Protein AF-A0A356X795-F1 (afdb_monomer_lite)

Radius of gyration: 22.04 Å; chains: 1; bounding box: 53×31×52 Å

Foldseek 3Di:
DCPQQADPVQRAGDPVVLVVVLVVVLVVQLVPLVVPPDVVSSVVSNVVSNVVSLVCSCVPHVVDDVVPSLPDDDPVNVVVVVVVVVVVVVVVVVVVVVCVVVVVDDPDDDPVPDPPPDPDD

Secondary structure (DSSP, 8-state):
---TT-BTTTTB--HHHHHHHHHHHHHHHHTSGGG-S-HHHHHHHHHHHHHHHHHHIIIIII---GGGSS----HHHHHHHHHHHHHHHHHHHHHHHHHHHTTSS---S-TTTS-------

Sequence (121 aa):
MKNSFYNPGENRIPALFRIIGFVFLFLFFTGIPTLIPFPLAEYITQSLLALILFYGFFRYVDKRHWQYSGLIINKTWLKECAVGIMIAAATMGLIFLTQWQTGTLEITGYGWERSFEQGWL

Structure (mmCIF, N/CA/C/O backbone):
data_AF-A0A356X795-F1
#
_entry.id   AF-A0A356X795-F1
#
loop_
_atom_site.group_PDB
_atom_site.id
_atom_site.type_symbol
_atom_site.label_atom_id
_atom_site.label_alt_id
_atom_site.label_comp_id
_atom_site.label_asym_id
_atom_site.label_entity_id
_atom_site.label_seq_id
_atom_site.pdbx_PDB_ins_code
_atom_site.Cartn_x
_atom_site.Cartn_y
_atom_site.Cartn_z
_atom_site.occupancy
_atom_site.B_iso_or_equiv
_atom_site.auth_seq_id
_atom_site.auth_comp_id
_atom_site.auth_asym_id
_atom_site.auth_atom_id
_atom_site.pdbx_PDB_model_num
ATOM 1 N N . MET A 1 1 ? -24.036 -16.318 24.410 1.00 48.38 1 MET A N 1
ATOM 2 C CA . MET A 1 1 ? -23.236 -17.122 23.458 1.00 48.38 1 MET A CA 1
ATOM 3 C C . MET A 1 1 ? -22.203 -16.206 22.820 1.00 48.38 1 MET A C 1
ATOM 5 O O . MET A 1 1 ? -22.578 -15.139 22.350 1.00 48.38 1 MET A O 1
ATOM 9 N N . LYS A 1 2 ? -20.912 -16.554 22.876 1.00 55.47 2 LYS A N 1
ATOM 10 C CA . LYS A 1 2 ? -19.829 -15.746 22.293 1.00 55.47 2 LYS A CA 1
ATOM 11 C C . LYS A 1 2 ? -19.886 -15.933 20.772 1.00 55.47 2 LYS A C 1
ATOM 13 O O . LYS A 1 2 ? -19.436 -16.953 20.265 1.00 55.47 2 LYS A O 1
ATOM 18 N N . ASN A 1 3 ? -20.553 -15.021 20.066 1.00 61.56 3 ASN A N 1
ATOM 19 C CA . ASN A 1 3 ? -20.729 -15.132 18.622 1.00 61.56 3 ASN A CA 1
ATOM 20 C C . ASN A 1 3 ? -19.375 -14.892 17.936 1.00 61.56 3 ASN A C 1
ATOM 22 O O . ASN A 1 3 ? -18.825 -13.797 18.015 1.00 61.56 3 ASN A O 1
ATOM 26 N N . SER A 1 4 ? -18.816 -15.915 17.289 1.00 66.56 4 SER A N 1
ATOM 27 C CA . SER A 1 4 ? -17.476 -15.828 16.688 1.00 66.56 4 SER A CA 1
ATOM 28 C C . SER A 1 4 ? -17.425 -14.918 15.453 1.00 66.56 4 SER A C 1
ATOM 30 O O . SER A 1 4 ? -16.339 -14.591 14.983 1.00 66.56 4 SER A O 1
ATOM 32 N N . PHE A 1 5 ? -18.589 -14.500 14.943 1.00 63.62 5 PHE A N 1
ATOM 33 C CA . PHE A 1 5 ? -18.751 -13.678 13.739 1.00 63.62 5 PHE A CA 1
ATOM 34 C C . PHE A 1 5 ? -19.142 -12.225 14.028 1.00 63.62 5 PHE A C 1
ATOM 36 O O . PHE A 1 5 ? -19.134 -11.392 13.124 1.00 63.62 5 PHE A O 1
ATOM 43 N N . TYR A 1 6 ? -19.471 -11.895 15.277 1.00 67.12 6 TYR A N 1
ATOM 44 C CA . TYR A 1 6 ? -19.913 -10.558 15.648 1.00 67.12 6 TYR A CA 1
ATOM 45 C C . TYR A 1 6 ? -19.461 -10.234 17.059 1.00 67.12 6 TYR A C 1
ATOM 47 O O . TYR A 1 6 ? -19.851 -10.933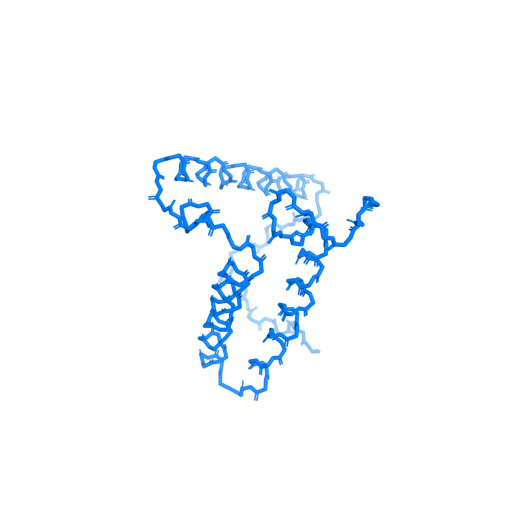 17.991 1.00 67.12 6 TYR A O 1
ATOM 55 N N . ASN A 1 7 ? -18.661 -9.179 17.222 1.00 69.12 7 ASN A N 1
ATOM 56 C CA . ASN A 1 7 ? -18.258 -8.719 18.542 1.00 69.12 7 ASN A CA 1
ATOM 57 C C . ASN A 1 7 ? -19.318 -7.738 19.078 1.00 69.12 7 ASN A C 1
ATOM 59 O O . ASN A 1 7 ? -19.354 -6.591 18.618 1.00 69.12 7 ASN A O 1
ATOM 63 N N . PRO A 1 8 ? -20.176 -8.138 20.040 1.00 65.38 8 PRO A N 1
ATOM 64 C CA . PRO A 1 8 ? -21.265 -7.285 20.514 1.00 65.38 8 PRO A CA 1
ATOM 65 C C . PRO A 1 8 ? -20.746 -6.058 21.271 1.00 65.38 8 PRO A C 1
ATOM 67 O O . PRO A 1 8 ? -21.404 -5.025 21.265 1.00 65.38 8 PRO A O 1
ATOM 70 N N . GLY A 1 9 ? -19.556 -6.153 21.881 1.00 70.50 9 GLY A N 1
ATOM 71 C CA . GLY A 1 9 ? -18.944 -5.050 22.627 1.00 70.50 9 GLY A CA 1
ATOM 72 C C . GLY A 1 9 ? -18.410 -3.923 21.739 1.00 70.50 9 GLY A C 1
ATOM 73 O O . GLY A 1 9 ? -18.359 -2.779 22.172 1.00 70.50 9 GLY A O 1
ATOM 74 N N . GLU A 1 10 ? -18.052 -4.223 20.487 1.00 68.62 10 GLU A N 1
ATOM 75 C CA . GLU A 1 10 ? -17.521 -3.234 19.536 1.00 68.62 10 GLU A CA 1
ATOM 76 C C . GLU A 1 10 ? -18.481 -2.926 18.378 1.00 68.62 10 GLU A C 1
ATOM 78 O O . GLU A 1 10 ? -18.189 -2.059 17.557 1.00 68.62 10 GLU A O 1
ATOM 83 N N . ASN A 1 11 ? -19.623 -3.622 18.299 1.00 76.81 11 ASN A N 1
ATOM 84 C CA . ASN A 1 11 ? -20.629 -3.487 17.239 1.00 76.81 11 ASN A CA 1
ATOM 85 C C . ASN A 1 11 ? -20.045 -3.662 15.814 1.00 76.81 11 ASN A C 1
ATOM 87 O O . ASN A 1 11 ? -20.446 -2.983 14.854 1.00 76.81 11 ASN A O 1
ATOM 91 N N . ARG A 1 12 ? -19.042 -4.547 15.700 1.00 76.88 12 ARG A N 1
ATOM 92 C CA . ARG A 1 12 ? -18.170 -4.734 14.528 1.00 76.88 12 ARG A CA 1
ATOM 93 C C . ARG A 1 12 ? -17.889 -6.212 14.261 1.00 76.88 12 ARG A C 1
ATOM 95 O O . ARG A 1 12 ? -17.876 -7.048 15.167 1.00 76.88 12 ARG A O 1
ATOM 102 N N . ILE A 1 13 ? -17.617 -6.506 12.992 1.00 82.38 13 ILE A N 1
ATOM 103 C CA . ILE A 1 13 ? -17.155 -7.820 12.538 1.00 82.38 13 ILE A CA 1
ATOM 104 C C . ILE A 1 13 ? -15.706 -8.032 13.028 1.00 82.38 13 ILE A C 1
ATOM 106 O O . ILE A 1 13 ? -14.921 -7.079 13.010 1.00 82.38 13 ILE A O 1
ATOM 110 N N . PRO A 1 14 ? -15.313 -9.246 13.456 1.00 83.75 14 PRO A N 1
ATOM 111 C CA . PRO A 1 14 ? -13.936 -9.554 13.839 1.00 83.75 14 PRO A CA 1
ATOM 112 C C . PRO A 1 14 ? -12.912 -9.236 12.741 1.00 83.75 14 PRO A C 1
ATOM 114 O O . PRO A 1 14 ? -13.208 -9.296 11.547 1.00 83.75 14 PRO A O 1
ATOM 117 N N . ALA A 1 15 ? -11.675 -8.930 13.144 1.00 83.88 15 ALA A N 1
ATOM 118 C CA . ALA A 1 15 ? -10.611 -8.503 12.232 1.00 83.88 15 ALA A CA 1
ATOM 119 C C . ALA A 1 15 ? -10.352 -9.489 11.078 1.00 83.88 15 ALA A C 1
ATOM 121 O O . ALA A 1 15 ? -10.269 -9.050 9.937 1.00 83.88 15 ALA A O 1
ATOM 122 N N . LEU A 1 16 ? -10.310 -10.798 11.353 1.00 86.69 16 LEU A N 1
ATOM 123 C CA . LEU A 1 16 ? -10.045 -11.831 10.345 1.00 86.69 16 LEU A CA 1
ATOM 124 C C . LEU A 1 16 ? -11.031 -11.765 9.165 1.00 86.69 16 LEU A C 1
ATOM 126 O O . LEU A 1 16 ? -10.617 -11.642 8.017 1.00 86.69 16 LEU A O 1
ATOM 130 N N . PHE A 1 17 ? -12.337 -11.782 9.447 1.00 86.62 17 PHE A N 1
ATOM 131 C CA . PHE A 1 17 ? -13.371 -11.745 8.406 1.00 86.62 17 PHE A CA 1
ATOM 132 C C . PHE A 1 17 ? -13.361 -10.437 7.623 1.00 86.62 17 PHE A C 1
ATOM 134 O O . PHE A 1 17 ? -13.638 -10.431 6.427 1.00 86.62 17 PHE A O 1
ATOM 141 N N . ARG A 1 18 ? -12.999 -9.330 8.279 1.00 88.81 18 ARG A N 1
ATOM 142 C CA . ARG A 1 18 ? -12.850 -8.046 7.599 1.00 88.81 18 ARG A CA 1
ATOM 143 C C . ARG A 1 18 ? -11.672 -8.056 6.630 1.00 88.81 18 ARG A C 1
ATOM 145 O O . ARG A 1 18 ? -11.832 -7.627 5.497 1.00 88.81 18 ARG A O 1
ATOM 152 N N . ILE A 1 19 ? -10.523 -8.582 7.046 1.00 89.88 19 ILE A N 1
ATOM 153 C CA . ILE A 1 19 ? -9.341 -8.681 6.182 1.00 89.88 19 ILE 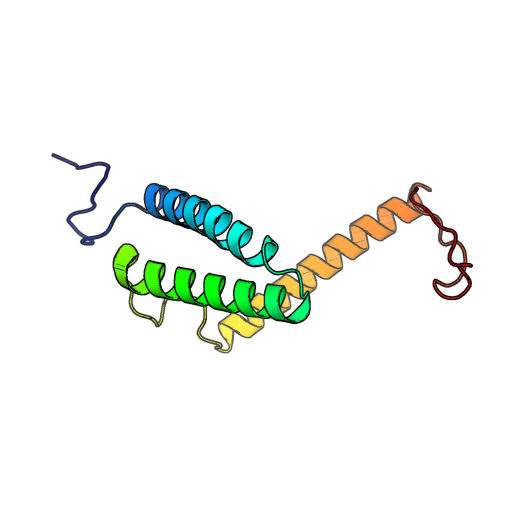A CA 1
ATOM 154 C C . ILE A 1 19 ? -9.640 -9.577 4.978 1.00 89.88 19 ILE A C 1
ATOM 156 O O . ILE A 1 19 ? -9.398 -9.166 3.849 1.00 89.88 19 ILE A O 1
ATOM 160 N N . ILE A 1 20 ? -10.236 -10.753 5.200 1.00 92.56 20 ILE A N 1
ATOM 161 C CA . ILE A 1 20 ? -10.604 -11.674 4.114 1.00 92.56 20 ILE A CA 1
ATOM 162 C C . ILE A 1 20 ? -11.586 -11.004 3.145 1.00 92.56 20 ILE A C 1
ATOM 164 O O . ILE A 1 20 ? -11.369 -11.032 1.936 1.00 92.56 20 ILE A O 1
ATOM 168 N N . GLY A 1 21 ? -12.636 -10.361 3.667 1.00 92.00 21 GLY A N 1
ATOM 169 C CA . GLY A 1 21 ? -13.618 -9.655 2.843 1.00 92.00 21 GLY A CA 1
ATOM 170 C C . GLY A 1 21 ? -13.001 -8.508 2.042 1.00 92.00 21 GLY A C 1
ATOM 171 O O . GLY A 1 21 ? -13.305 -8.353 0.863 1.00 92.00 21 GLY A O 1
ATOM 172 N N . PHE A 1 22 ? -12.096 -7.741 2.652 1.00 93.00 22 PHE A N 1
ATOM 173 C CA . PHE A 1 22 ? -11.387 -6.666 1.967 1.00 93.00 22 PHE A CA 1
ATOM 174 C C . PHE A 1 22 ? -10.486 -7.199 0.852 1.00 93.00 22 PHE A C 1
ATOM 176 O O . PHE A 1 22 ? -10.564 -6.700 -0.263 1.00 93.00 22 PHE A O 1
ATOM 183 N N . VAL A 1 23 ? -9.676 -8.229 1.118 1.00 93.75 23 VAL A N 1
ATOM 184 C CA . VAL A 1 23 ? -8.778 -8.830 0.118 1.00 93.75 23 VAL A CA 1
ATOM 185 C C . VAL A 1 23 ? -9.571 -9.401 -1.056 1.00 93.75 23 VAL A C 1
ATOM 187 O O . VAL A 1 23 ? -9.223 -9.146 -2.205 1.00 93.75 23 VAL A O 1
ATOM 190 N N . PHE A 1 24 ? -10.664 -10.117 -0.785 1.00 94.50 24 PHE A N 1
ATOM 191 C CA . PHE A 1 24 ? -11.529 -10.661 -1.831 1.00 94.50 24 PHE A CA 1
ATOM 192 C C . PHE A 1 24 ? -12.109 -9.559 -2.730 1.00 94.50 24 PHE A C 1
ATOM 194 O O . PHE A 1 24 ? -11.995 -9.631 -3.953 1.00 94.50 24 PHE A O 1
ATOM 201 N N . LEU A 1 25 ? -12.685 -8.511 -2.130 1.00 94.25 25 LEU A N 1
ATOM 202 C CA . LEU A 1 25 ? -13.231 -7.381 -2.883 1.00 94.25 25 LEU A CA 1
ATOM 203 C C . LEU A 1 25 ? -12.140 -6.607 -3.619 1.00 94.25 25 LEU A C 1
ATOM 205 O O . LEU A 1 25 ? -12.358 -6.188 -4.748 1.00 94.25 25 LEU A O 1
ATOM 209 N N . PHE A 1 26 ? -10.965 -6.440 -3.018 1.00 94.06 26 PHE A N 1
ATOM 210 C CA . PHE A 1 26 ? -9.843 -5.760 -3.650 1.00 94.06 26 PHE A CA 1
ATOM 211 C C . PHE A 1 26 ? -9.417 -6.482 -4.927 1.00 94.06 26 PHE A C 1
ATOM 213 O O . PHE A 1 26 ? -9.380 -5.853 -5.979 1.00 94.06 26 PHE A O 1
ATOM 220 N N . LEU A 1 27 ? -9.203 -7.801 -4.865 1.00 92.69 27 LEU A N 1
ATOM 221 C CA . LEU A 1 27 ? -8.851 -8.609 -6.036 1.00 92.69 27 LEU A CA 1
ATOM 222 C C . LEU A 1 27 ? -9.916 -8.517 -7.136 1.00 92.69 27 LEU A C 1
ATOM 224 O O . LEU A 1 27 ? -9.587 -8.323 -8.307 1.00 92.69 27 LEU A O 1
ATOM 228 N N . PHE A 1 28 ? -11.192 -8.591 -6.754 1.00 91.56 28 PHE A N 1
ATOM 229 C CA . PHE A 1 28 ? -12.300 -8.440 -7.693 1.00 91.56 28 PHE A CA 1
ATOM 230 C C . PHE A 1 28 ? -12.295 -7.058 -8.366 1.00 91.56 28 PHE A C 1
ATOM 232 O O . PHE A 1 28 ? -12.373 -6.960 -9.588 1.00 91.56 28 PHE A O 1
ATOM 239 N N . PHE A 1 29 ? -12.140 -5.986 -7.585 1.00 91.44 29 PHE A N 1
ATOM 240 C CA . PHE A 1 29 ? -12.148 -4.612 -8.088 1.00 91.44 29 PHE A CA 1
ATOM 241 C C . PHE A 1 29 ? -10.919 -4.303 -8.945 1.00 91.44 29 PHE A C 1
ATOM 243 O O . PHE A 1 29 ? -11.041 -3.556 -9.910 1.00 91.44 29 PHE A O 1
ATOM 250 N N . THR A 1 30 ? -9.756 -4.895 -8.656 1.00 89.12 30 THR A N 1
ATOM 251 C CA . THR A 1 30 ? -8.557 -4.735 -9.494 1.00 89.12 30 THR A CA 1
ATOM 252 C C . THR A 1 30 ? -8.672 -5.413 -10.857 1.00 89.12 30 THR A C 1
ATOM 254 O O . THR A 1 30 ? -7.959 -5.025 -11.773 1.00 89.12 30 THR A O 1
ATOM 257 N N . GLY A 1 31 ? -9.581 -6.379 -11.020 1.00 89.44 31 GLY A N 1
ATOM 258 C CA . GLY A 1 31 ? -9.845 -7.018 -12.310 1.00 89.44 31 GLY A CA 1
ATOM 259 C C . GLY A 1 31 ? -10.757 -6.215 -13.242 1.00 89.44 31 GLY A C 1
ATOM 260 O O . GLY A 1 31 ? -10.845 -6.537 -14.417 1.00 89.44 31 GLY A O 1
ATOM 261 N N . ILE A 1 32 ? -11.449 -5.180 -12.752 1.00 89.69 32 ILE A N 1
ATOM 262 C CA . ILE A 1 32 ? -12.365 -4.373 -13.576 1.00 89.69 32 ILE A CA 1
ATOM 263 C C . ILE A 1 32 ? -11.602 -3.403 -14.505 1.00 89.69 32 ILE A C 1
ATOM 265 O O . ILE A 1 32 ? -11.930 -3.352 -15.691 1.00 89.69 32 ILE A O 1
ATOM 269 N N . PRO A 1 33 ? -10.584 -2.649 -14.032 1.00 93.00 33 PRO A N 1
ATOM 270 C CA . PRO A 1 33 ? -9.819 -1.729 -14.874 1.00 93.00 33 PRO A CA 1
ATOM 271 C C . PRO A 1 33 ? -9.109 -2.384 -16.059 1.00 93.00 33 PRO A C 1
ATOM 273 O O . PRO A 1 33 ? -8.948 -1.724 -17.079 1.00 93.00 33 PRO A O 1
ATOM 276 N N . THR A 1 34 ? -8.744 -3.667 -15.968 1.00 91.19 34 THR A N 1
ATOM 277 C CA . THR A 1 34 ? -8.025 -4.383 -17.041 1.00 91.19 34 THR A CA 1
ATOM 278 C C . THR A 1 34 ? -8.859 -4.559 -18.315 1.00 91.19 34 THR A C 1
ATOM 280 O O . THR A 1 34 ? -8.323 -4.882 -19.372 1.00 91.19 34 THR A O 1
ATOM 283 N N . LEU A 1 35 ? -10.175 -4.326 -18.241 1.00 92.94 35 LEU A N 1
ATOM 284 C CA . LEU A 1 35 ? -11.076 -4.305 -19.395 1.00 92.94 35 LEU A CA 1
ATOM 285 C C . LEU A 1 35 ? -10.989 -2.992 -20.195 1.00 92.94 35 LEU A C 1
ATOM 287 O O . LEU A 1 35 ? -11.584 -2.887 -21.268 1.00 92.94 35 LEU A O 1
ATOM 291 N N . ILE A 1 36 ? -10.290 -1.976 -19.678 1.00 92.88 36 ILE A N 1
ATOM 292 C CA . ILE A 1 36 ? -10.125 -0.671 -20.318 1.00 92.88 36 ILE A CA 1
ATOM 293 C C . ILE A 1 36 ? -8.870 -0.720 -21.202 1.00 92.88 36 ILE A C 1
ATOM 295 O O . ILE A 1 36 ? -7.767 -0.824 -20.679 1.00 92.88 36 ILE A O 1
ATOM 299 N N . PRO A 1 37 ? -8.980 -0.564 -22.534 1.00 93.31 37 PRO A N 1
ATOM 300 C CA . PRO A 1 37 ? -7.835 -0.690 -23.442 1.00 93.31 37 PRO A CA 1
ATOM 301 C C . PRO A 1 37 ? -6.880 0.522 -23.426 1.00 93.31 37 PRO A C 1
ATOM 303 O O . PRO A 1 37 ? -5.930 0.574 -24.203 1.00 93.31 37 PRO A O 1
ATOM 306 N N . PHE A 1 38 ? -7.137 1.523 -22.578 1.00 95.06 38 PHE A N 1
ATOM 307 C CA . PHE A 1 38 ? -6.363 2.760 -22.480 1.00 95.06 38 PHE A CA 1
ATOM 308 C C . PHE A 1 38 ? -5.576 2.793 -21.158 1.00 95.06 38 PHE A C 1
ATOM 310 O O . PHE A 1 38 ? -6.197 3.013 -20.114 1.00 95.06 38 PHE A O 1
ATOM 317 N N . PRO A 1 39 ? -4.231 2.685 -21.175 1.00 93.44 39 PRO A N 1
ATOM 318 C CA . PRO A 1 39 ? -3.428 2.515 -19.956 1.00 93.44 39 PRO A CA 1
ATOM 319 C C . PRO A 1 39 ? -3.605 3.629 -18.918 1.00 93.44 39 PRO A C 1
ATOM 321 O O . PRO A 1 39 ? -3.726 3.383 -17.722 1.00 93.44 39 PRO A O 1
ATOM 324 N N . LEU A 1 40 ? -3.676 4.888 -19.361 1.00 94.06 40 LEU A N 1
ATOM 325 C CA . LEU A 1 40 ? -3.876 6.012 -18.443 1.00 94.06 40 LEU A CA 1
ATOM 326 C C . LEU A 1 40 ? -5.238 5.929 -17.737 1.00 94.06 40 LEU A C 1
ATOM 328 O O . LEU A 1 40 ? -5.334 6.161 -16.533 1.00 94.06 40 LEU A O 1
ATOM 332 N N . ALA A 1 4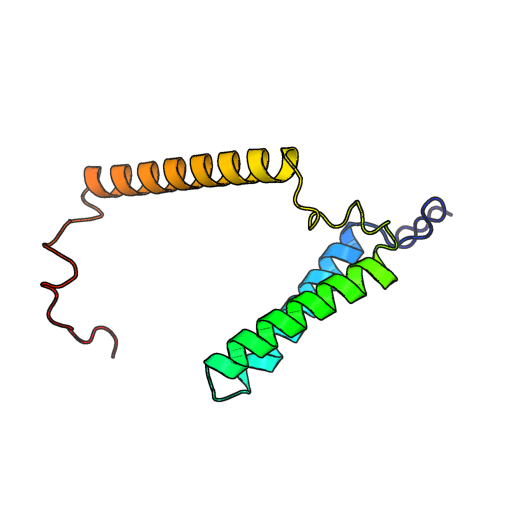1 ? -6.291 5.598 -18.487 1.00 94.06 41 ALA A N 1
ATOM 333 C CA . ALA A 1 41 ? -7.635 5.476 -17.940 1.00 94.06 41 ALA A CA 1
ATOM 334 C C . ALA A 1 41 ? -7.757 4.247 -17.027 1.00 94.06 41 ALA A C 1
ATOM 336 O O . ALA A 1 41 ? -8.431 4.334 -16.002 1.00 94.06 41 ALA A O 1
ATOM 337 N N . GLU A 1 42 ? -7.071 3.147 -17.348 1.00 92.81 42 GLU A N 1
ATOM 338 C CA . GLU A 1 42 ? -6.936 1.967 -16.487 1.00 92.81 42 GLU A CA 1
ATOM 339 C C . GLU A 1 42 ? -6.353 2.351 -15.120 1.00 92.81 42 GLU A C 1
ATOM 341 O O . GLU A 1 42 ? -7.012 2.147 -14.100 1.00 92.81 42 GLU A O 1
ATOM 346 N N . TYR A 1 43 ? -5.179 2.992 -15.079 1.00 93.69 43 TYR A N 1
ATOM 347 C CA . TYR A 1 43 ? -4.522 3.354 -13.816 1.00 93.69 43 TYR A CA 1
ATOM 348 C C . TYR A 1 43 ? -5.330 4.343 -12.973 1.00 93.69 43 TYR A C 1
ATOM 350 O O . TYR A 1 43 ? -5.414 4.201 -11.747 1.00 93.69 43 TYR A O 1
ATOM 358 N N . ILE A 1 44 ? -5.950 5.340 -13.613 1.00 95.25 44 ILE A N 1
ATOM 359 C CA . ILE A 1 4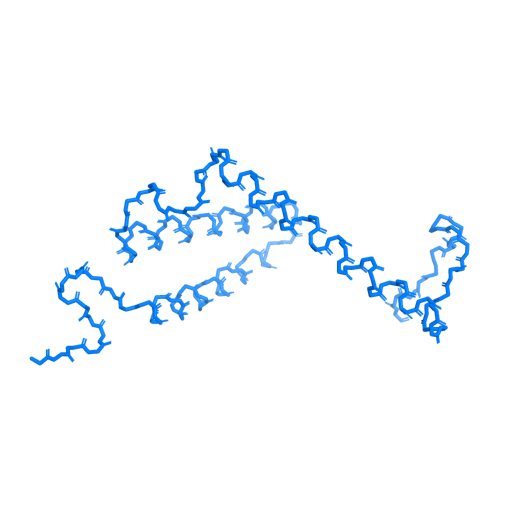4 ? -6.822 6.295 -12.921 1.00 95.25 44 ILE A CA 1
ATOM 360 C C . ILE A 1 44 ? -8.027 5.560 -12.327 1.00 95.25 44 ILE A C 1
ATOM 362 O O . ILE A 1 44 ? -8.324 5.720 -11.141 1.00 95.25 44 ILE A O 1
ATOM 366 N N . THR A 1 45 ? -8.693 4.719 -13.121 1.00 95.12 45 THR A N 1
ATOM 367 C CA . THR A 1 45 ? -9.864 3.950 -12.678 1.00 95.12 45 THR A CA 1
ATOM 368 C C . THR A 1 45 ? -9.501 3.008 -11.535 1.00 95.12 45 THR A C 1
ATOM 370 O O . THR A 1 45 ? -10.210 2.963 -10.532 1.00 95.12 45 THR A O 1
ATOM 373 N N . GLN A 1 46 ? -8.367 2.313 -11.630 1.00 94.44 46 GLN A N 1
ATOM 374 C CA . GLN A 1 46 ? -7.870 1.429 -10.580 1.00 94.44 46 GLN A CA 1
ATOM 375 C C . GLN A 1 46 ? -7.619 2.186 -9.273 1.00 94.44 46 GLN A C 1
ATOM 377 O O . GLN A 1 46 ? -8.056 1.745 -8.208 1.00 94.44 46 GLN A O 1
ATOM 382 N N . SER A 1 47 ? -6.972 3.349 -9.353 1.00 93.44 47 SER A N 1
ATOM 383 C CA . SER A 1 47 ? -6.690 4.193 -8.187 1.00 93.44 47 SER A CA 1
ATOM 384 C C . SER A 1 47 ? -7.978 4.682 -7.517 1.00 93.44 47 SER A C 1
ATOM 386 O O . SER A 1 47 ? -8.111 4.620 -6.293 1.00 93.44 47 SER A O 1
ATOM 388 N N . LEU A 1 48 ? -8.959 5.119 -8.314 1.00 95.19 48 LEU A N 1
ATOM 389 C CA . LEU A 1 48 ? -10.264 5.556 -7.816 1.00 95.19 48 LEU A CA 1
ATOM 390 C C . LEU A 1 48 ? -11.042 4.408 -7.170 1.00 95.19 48 LEU A C 1
ATOM 392 O O . LEU A 1 48 ? -11.559 4.572 -6.066 1.00 95.19 48 LEU A O 1
ATOM 396 N N . LEU A 1 49 ? -11.096 3.238 -7.810 1.00 94.94 49 LEU A N 1
ATOM 397 C CA . LEU A 1 49 ? -11.772 2.060 -7.264 1.00 94.94 49 LEU A CA 1
ATOM 398 C C . LEU A 1 49 ? -11.136 1.593 -5.953 1.00 94.94 49 LEU A C 1
ATOM 400 O O . LEU A 1 49 ? -11.863 1.278 -5.012 1.00 94.94 49 LEU A O 1
ATOM 404 N N . ALA A 1 50 ? -9.805 1.605 -5.856 1.00 93.38 50 ALA A N 1
ATOM 405 C CA . ALA A 1 50 ? -9.101 1.273 -4.622 1.00 93.38 50 ALA A CA 1
ATOM 406 C C . ALA A 1 50 ? -9.454 2.246 -3.483 1.00 93.38 50 ALA A C 1
ATOM 408 O O . ALA A 1 50 ? -9.752 1.810 -2.369 1.00 93.38 50 ALA A O 1
ATOM 409 N N . LEU A 1 51 ? -9.493 3.555 -3.762 1.00 93.00 51 LEU A N 1
ATOM 410 C CA . LEU A 1 51 ? -9.891 4.574 -2.784 1.00 93.00 51 LEU A CA 1
ATOM 411 C C . LEU A 1 51 ? -11.360 4.441 -2.366 1.00 93.00 51 LEU A C 1
ATOM 413 O O . LEU A 1 51 ? -11.665 4.532 -1.176 1.00 93.00 51 LEU A O 1
ATOM 417 N N . ILE A 1 52 ? -12.265 4.195 -3.317 1.00 94.19 52 ILE A N 1
ATOM 418 C CA . ILE A 1 52 ? -13.695 3.988 -3.050 1.00 94.19 52 ILE A CA 1
ATOM 419 C C . ILE A 1 52 ? -13.898 2.745 -2.183 1.00 94.19 52 ILE A C 1
ATOM 421 O O . ILE A 1 52 ? -14.635 2.803 -1.197 1.00 94.19 52 ILE A O 1
ATOM 425 N N . LEU A 1 53 ? -13.223 1.641 -2.512 1.00 94.44 53 LEU A N 1
ATOM 426 C CA . LEU A 1 53 ? -13.289 0.407 -1.738 1.00 94.44 53 LEU A CA 1
ATOM 427 C C . LEU A 1 53 ? -12.761 0.629 -0.320 1.00 94.44 53 LEU A C 1
ATOM 429 O O . LEU A 1 53 ? -13.434 0.259 0.640 1.00 94.44 53 LEU A O 1
ATOM 433 N N . PHE A 1 54 ? -11.599 1.271 -0.173 1.00 92.81 54 PHE A N 1
ATOM 434 C CA . PHE A 1 54 ? -11.041 1.608 1.134 1.00 92.81 54 PHE A CA 1
ATOM 435 C C . PHE A 1 54 ? -12.011 2.464 1.955 1.00 92.81 54 PHE A C 1
ATOM 437 O O . PHE A 1 54 ? -12.334 2.115 3.091 1.00 92.81 54 PHE A O 1
ATOM 444 N N . TYR A 1 55 ? -12.526 3.550 1.373 1.00 91.75 55 TYR A N 1
ATOM 445 C CA . TYR A 1 55 ? -13.464 4.448 2.039 1.00 91.75 55 TYR A CA 1
ATOM 446 C C . TYR A 1 55 ? -14.744 3.720 2.465 1.00 91.75 55 TYR A C 1
ATOM 448 O O . TYR A 1 55 ? -15.149 3.809 3.626 1.00 91.75 55 TYR A O 1
ATOM 456 N N . GLY A 1 56 ? -15.364 2.969 1.550 1.00 91.81 56 GLY A N 1
ATOM 457 C CA . GLY A 1 56 ? -16.585 2.216 1.820 1.00 91.81 56 GLY A CA 1
ATOM 458 C C . GLY A 1 56 ? -16.371 1.168 2.910 1.00 91.81 56 GLY A C 1
ATOM 459 O O . GLY A 1 56 ? -17.142 1.089 3.868 1.00 91.81 56 GLY A O 1
ATOM 460 N N . PHE A 1 57 ? -15.279 0.413 2.826 1.00 91.62 57 PHE A N 1
ATOM 461 C CA . PHE A 1 57 ? -14.960 -0.608 3.814 1.00 91.62 57 PHE A CA 1
ATOM 462 C C . PHE A 1 57 ? -14.700 -0.000 5.198 1.00 91.62 57 PHE A C 1
ATOM 464 O O . PHE A 1 57 ? -15.258 -0.450 6.202 1.00 91.62 57 PHE A O 1
ATOM 471 N N . PHE A 1 58 ? -13.921 1.078 5.263 1.00 90.00 58 PHE A N 1
ATOM 472 C CA . PHE A 1 58 ? -13.624 1.766 6.513 1.00 90.00 58 PHE A CA 1
ATOM 473 C C . PHE A 1 58 ? -14.886 2.376 7.146 1.00 90.00 58 PHE A C 1
ATOM 475 O O . PHE A 1 58 ? -15.136 2.220 8.346 1.00 90.00 58 PHE A O 1
ATOM 482 N N . ARG A 1 59 ? -15.734 3.021 6.335 1.00 87.88 59 ARG A N 1
ATOM 483 C CA . ARG A 1 59 ? -16.956 3.689 6.797 1.00 87.88 59 ARG A CA 1
ATOM 484 C C . ARG A 1 59 ? -18.032 2.707 7.259 1.00 87.88 59 ARG A C 1
ATOM 486 O O . ARG A 1 59 ? -18.621 2.929 8.316 1.00 87.88 59 ARG A O 1
ATOM 493 N N . TYR A 1 60 ? -18.297 1.652 6.488 1.00 88.25 60 TYR A N 1
ATOM 494 C CA . TYR A 1 60 ? -19.448 0.770 6.712 1.00 88.25 60 TYR A CA 1
ATOM 495 C C . TYR A 1 60 ? -19.103 -0.511 7.482 1.00 88.25 60 TYR A C 1
ATOM 497 O O . TYR A 1 60 ? -19.922 -0.981 8.275 1.00 88.25 60 TYR A O 1
ATOM 505 N N . VAL A 1 61 ? -17.899 -1.061 7.294 1.00 87.38 61 VAL A N 1
ATOM 506 C CA . VAL A 1 61 ? -17.494 -2.347 7.887 1.00 87.38 61 VAL A CA 1
ATOM 507 C C . VAL A 1 61 ? -16.647 -2.151 9.142 1.00 87.38 61 VAL A C 1
ATOM 509 O O . VAL A 1 61 ? -16.931 -2.754 10.180 1.00 87.38 61 VAL A O 1
ATOM 512 N N . ASP A 1 62 ? -15.616 -1.303 9.080 1.00 85.88 62 ASP A N 1
ATOM 513 C CA . ASP A 1 62 ? -14.761 -1.035 10.242 1.00 85.88 62 ASP A CA 1
ATOM 514 C C . ASP A 1 62 ? -15.458 -0.118 11.257 1.00 85.88 62 ASP A C 1
ATOM 516 O O . ASP A 1 62 ? -15.296 -0.297 12.462 1.00 85.88 62 ASP A O 1
ATOM 520 N N . LYS A 1 63 ? -16.294 0.827 10.795 1.00 85.38 63 LYS A N 1
ATOM 521 C CA . LYS A 1 63 ? -17.030 1.792 11.640 1.00 85.38 63 LYS A CA 1
ATOM 522 C C . LYS A 1 63 ? -16.117 2.520 12.640 1.00 85.38 63 LYS A C 1
ATOM 524 O O . LYS A 1 63 ? -16.555 2.905 13.730 1.00 85.38 63 LYS A O 1
ATOM 529 N N . ARG A 1 64 ? -14.824 2.634 12.334 1.00 83.75 64 ARG A N 1
ATOM 530 C CA . ARG A 1 64 ? -13.852 3.377 13.138 1.00 83.75 64 ARG A CA 1
ATOM 531 C C . ARG A 1 64 ? -13.898 4.845 12.754 1.00 83.75 64 ARG A C 1
ATOM 533 O O . ARG A 1 64 ? -14.350 5.220 11.674 1.00 83.75 64 ARG A O 1
ATOM 540 N N . HIS A 1 65 ? -13.451 5.689 13.676 1.00 85.56 65 HIS A N 1
ATOM 541 C CA . HIS A 1 65 ? -13.303 7.106 13.379 1.00 85.56 65 HIS A CA 1
ATOM 542 C C . HIS A 1 65 ? -12.205 7.306 12.331 1.00 85.56 65 HIS A C 1
ATOM 544 O O . HIS A 1 65 ? -11.190 6.612 12.374 1.00 85.56 65 HIS A O 1
ATOM 550 N N . TRP A 1 66 ? -12.380 8.270 11.421 1.00 84.44 66 TRP A N 1
ATOM 551 C CA . TRP A 1 66 ? -11.451 8.523 10.304 1.00 84.44 66 TRP A CA 1
ATOM 552 C C . TRP A 1 66 ? -10.018 8.824 10.758 1.00 84.44 66 TRP A C 1
ATOM 554 O O . TRP A 1 66 ? -9.062 8.597 10.019 1.00 84.44 66 TRP A O 1
ATOM 564 N N . GLN A 1 67 ? -9.858 9.259 12.010 1.00 84.69 67 GLN A N 1
ATOM 565 C CA . GLN A 1 67 ? -8.553 9.459 12.636 1.00 84.69 67 GLN A CA 1
ATOM 566 C C . GLN A 1 67 ? -7.683 8.198 12.678 1.00 84.69 67 GLN A C 1
ATOM 568 O O . GLN A 1 67 ? -6.461 8.3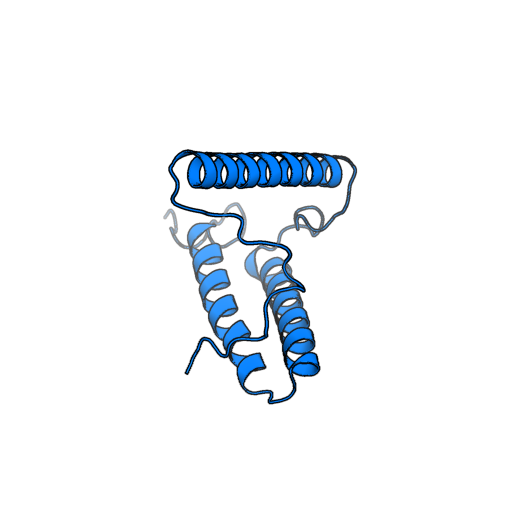04 12.659 1.00 84.69 67 GLN A O 1
ATOM 573 N N . TYR A 1 68 ? -8.301 7.018 12.663 1.00 84.38 68 TYR A N 1
ATOM 574 C CA . TYR A 1 68 ? -7.616 5.726 12.680 1.00 84.38 68 TYR A CA 1
ATOM 575 C C . TYR A 1 68 ? -7.482 5.090 11.290 1.00 84.38 68 TYR A C 1
ATOM 577 O O . TYR A 1 68 ? -7.156 3.911 11.194 1.00 84.38 68 TYR A O 1
ATOM 585 N N . SER A 1 69 ? -7.742 5.840 10.214 1.00 85.62 69 SER A N 1
ATOM 586 C CA . SER A 1 69 ? -7.620 5.342 8.833 1.00 85.62 69 SER A CA 1
ATOM 587 C C . SER A 1 69 ? -6.176 5.072 8.405 1.00 85.62 69 SER A C 1
ATOM 589 O O . SER A 1 69 ? -5.955 4.393 7.410 1.00 85.62 69 SER A O 1
ATOM 591 N N . GLY A 1 70 ? -5.188 5.628 9.116 1.00 83.88 70 GLY A N 1
ATOM 592 C CA . GLY A 1 70 ? -3.781 5.582 8.705 1.00 83.88 70 GLY A CA 1
ATOM 593 C C . GLY A 1 70 ? -3.440 6.519 7.538 1.00 83.88 70 GLY A C 1
ATOM 594 O O . GLY A 1 70 ? -2.276 6.617 7.169 1.00 83.88 70 GLY A O 1
ATOM 595 N N . LEU A 1 71 ? -4.427 7.247 6.995 1.00 84.81 71 LEU A N 1
ATOM 596 C CA . LEU A 1 71 ? -4.239 8.235 5.923 1.00 84.81 71 LEU A CA 1
ATOM 597 C C . LEU A 1 71 ? -3.932 9.646 6.442 1.00 84.81 71 LEU A C 1
ATOM 599 O O . LEU A 1 71 ? -3.683 10.559 5.657 1.00 84.81 71 LEU A O 1
ATOM 603 N N . ILE A 1 72 ? -3.978 9.858 7.760 1.00 88.44 72 ILE A N 1
ATOM 604 C CA . ILE A 1 72 ? -3.638 11.156 8.338 1.00 88.44 72 ILE A CA 1
ATOM 605 C C . ILE A 1 72 ? -2.125 11.317 8.334 1.00 88.44 72 ILE A C 1
ATOM 607 O O . ILE A 1 72 ? -1.415 10.711 9.137 1.00 88.44 72 ILE A O 1
ATOM 611 N N . ILE A 1 73 ? -1.654 12.207 7.466 1.00 89.25 73 ILE A N 1
ATOM 612 C CA . ILE A 1 73 ? -0.256 12.608 7.417 1.00 89.25 73 ILE A CA 1
ATOM 613 C C . ILE A 1 73 ? 0.034 13.459 8.654 1.00 89.25 73 ILE A C 1
ATOM 615 O O . ILE A 1 73 ? -0.364 14.618 8.759 1.00 89.25 73 ILE A O 1
ATOM 619 N N . ASN A 1 74 ? 0.723 12.860 9.618 1.00 92.88 74 ASN A N 1
ATOM 620 C CA . ASN A 1 74 ? 1.245 13.536 10.797 1.00 92.88 74 ASN A CA 1
ATOM 621 C C . ASN A 1 74 ? 2.764 13.303 10.905 1.00 92.88 74 ASN A C 1
ATOM 623 O O . ASN A 1 74 ? 3.354 12.538 10.140 1.00 92.88 74 ASN A O 1
ATOM 627 N N . LYS A 1 75 ? 3.424 13.975 11.857 1.00 92.94 75 LYS A N 1
ATOM 628 C CA . LYS A 1 75 ? 4.883 13.853 12.028 1.00 92.94 75 LYS A CA 1
ATOM 629 C C . LYS A 1 75 ? 5.324 12.421 12.347 1.00 92.94 75 LYS A C 1
ATOM 631 O O . LYS A 1 75 ? 6.416 12.037 11.944 1.00 92.94 75 LYS A O 1
ATOM 636 N N . THR A 1 76 ? 4.508 11.654 13.065 1.00 92.06 76 THR A N 1
ATOM 637 C CA . THR A 1 76 ? 4.791 10.249 13.383 1.00 92.06 76 THR A CA 1
ATOM 638 C C . THR A 1 76 ? 4.730 9.393 12.122 1.00 92.06 76 THR A C 1
ATOM 640 O O . THR A 1 76 ? 5.701 8.711 11.822 1.00 92.06 76 THR A O 1
ATOM 643 N N . TRP A 1 77 ? 3.671 9.536 11.321 1.00 92.44 77 TRP A N 1
ATOM 644 C CA . TRP A 1 77 ? 3.505 8.857 10.035 1.00 92.44 77 TRP A CA 1
ATOM 645 C C . TRP A 1 77 ? 4.690 9.117 9.099 1.00 92.44 77 TRP A C 1
ATOM 647 O O . TRP A 1 77 ? 5.237 8.187 8.517 1.00 92.44 77 TRP A O 1
ATOM 657 N N . LEU A 1 78 ? 5.149 10.371 9.002 1.00 94.25 78 LEU A N 1
ATOM 658 C CA . LEU A 1 78 ? 6.294 10.713 8.156 1.00 94.25 78 LEU A CA 1
ATOM 659 C C . LEU A 1 78 ? 7.596 10.071 8.657 1.00 94.25 78 LEU A C 1
ATOM 661 O O . LEU A 1 78 ? 8.387 9.590 7.851 1.00 94.25 78 LEU A O 1
ATOM 665 N N . LYS A 1 79 ? 7.818 10.044 9.979 1.00 95.75 79 LYS A N 1
ATOM 666 C CA . LYS A 1 79 ? 8.988 9.385 10.580 1.00 95.75 79 LYS A CA 1
ATOM 667 C C . LYS A 1 79 ? 8.972 7.883 10.320 1.00 95.75 79 LYS A C 1
ATOM 669 O O . LYS A 1 79 ? 9.984 7.338 9.898 1.00 95.75 79 LYS A O 1
ATOM 674 N N . GLU A 1 80 ? 7.838 7.232 10.551 1.00 93.88 80 GLU A N 1
ATOM 675 C CA . GLU A 1 80 ? 7.671 5.796 10.317 1.00 93.88 80 GLU A CA 1
ATOM 676 C C . GLU A 1 80 ? 7.852 5.450 8.836 1.00 93.88 80 GLU A C 1
ATOM 678 O O . GLU A 1 80 ? 8.576 4.513 8.511 1.00 93.88 80 GLU A O 1
ATOM 683 N N . CYS A 1 81 ? 7.287 6.258 7.935 1.00 93.62 81 CYS A N 1
ATOM 684 C C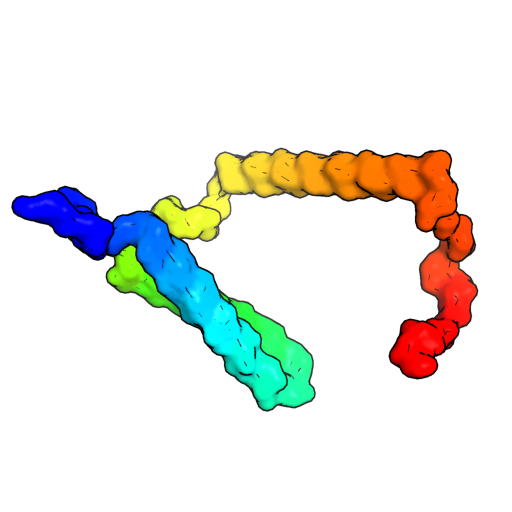A . CYS A 1 81 ? 7.471 6.116 6.493 1.00 93.62 81 CYS A CA 1
ATOM 685 C C . CYS A 1 81 ? 8.949 6.259 6.093 1.00 93.62 81 CYS A C 1
ATOM 687 O O . CYS A 1 81 ? 9.488 5.394 5.406 1.00 93.62 81 CYS A O 1
ATOM 689 N N . ALA A 1 82 ? 9.642 7.295 6.579 1.00 96.69 82 ALA A N 1
ATOM 690 C CA . ALA A 1 82 ? 11.060 7.507 6.294 1.00 96.69 82 ALA A CA 1
ATOM 691 C C . ALA A 1 82 ? 11.940 6.357 6.811 1.00 96.69 82 ALA A C 1
ATOM 693 O O . ALA A 1 82 ? 12.824 5.888 6.098 1.00 96.69 82 ALA A O 1
ATOM 694 N N . VAL A 1 83 ? 11.678 5.865 8.026 1.00 97.50 83 VAL A N 1
ATOM 695 C CA . VAL A 1 83 ? 12.373 4.694 8.581 1.00 97.50 83 VAL A CA 1
ATOM 696 C C . VAL A 1 83 ? 12.104 3.450 7.736 1.00 97.50 83 VAL A C 1
ATOM 698 O O . VAL A 1 83 ? 13.046 2.734 7.405 1.00 97.50 83 VAL A O 1
ATOM 701 N N . GLY A 1 84 ? 10.857 3.222 7.320 1.00 96.25 84 GLY A N 1
ATOM 702 C CA . GLY A 1 84 ? 10.498 2.121 6.427 1.00 96.25 84 GLY A CA 1
ATOM 703 C C . GLY A 1 84 ? 11.235 2.179 5.087 1.00 96.25 84 GLY A C 1
ATOM 704 O O . GLY A 1 84 ? 11.796 1.173 4.658 1.00 96.25 84 GLY A O 1
ATOM 705 N N . ILE A 1 85 ? 11.310 3.361 4.465 1.00 97.31 85 ILE A N 1
ATOM 706 C CA . ILE A 1 85 ? 12.069 3.584 3.224 1.00 97.31 85 ILE A CA 1
ATOM 707 C C . ILE A 1 85 ? 13.555 3.277 3.436 1.00 97.31 85 ILE A C 1
ATOM 709 O O . ILE A 1 85 ? 14.150 2.580 2.618 1.00 97.31 85 ILE A O 1
ATOM 713 N N . MET A 1 86 ? 14.154 3.751 4.534 1.00 98.06 86 MET A N 1
ATOM 714 C CA . MET A 1 86 ? 15.564 3.481 4.840 1.00 98.06 86 MET A CA 1
ATOM 715 C C . MET A 1 86 ? 15.838 1.988 5.025 1.00 98.06 86 MET A C 1
ATOM 717 O O . MET A 1 86 ? 16.814 1.480 4.479 1.00 98.06 86 MET A O 1
ATOM 721 N N . ILE A 1 87 ? 14.973 1.277 5.755 1.00 97.62 87 ILE A N 1
ATOM 722 C CA . ILE A 1 87 ? 15.097 -0.173 5.946 1.00 97.62 87 ILE A CA 1
ATOM 723 C C . ILE A 1 87 ? 14.981 -0.887 4.598 1.00 97.62 87 ILE A C 1
ATOM 725 O O . ILE A 1 87 ? 15.855 -1.679 4.263 1.00 97.62 87 ILE A O 1
ATOM 729 N N . ALA A 1 88 ? 13.961 -0.572 3.795 1.00 96.50 88 ALA A N 1
ATOM 730 C CA . ALA A 1 88 ? 13.760 -1.192 2.488 1.00 96.50 88 ALA A CA 1
ATOM 731 C C . ALA A 1 88 ? 14.949 -0.950 1.543 1.00 96.50 88 ALA A C 1
ATOM 733 O O . ALA A 1 88 ? 15.427 -1.886 0.901 1.00 96.50 88 ALA A O 1
ATOM 734 N N . ALA A 1 89 ? 15.466 0.281 1.500 1.00 97.56 89 ALA A N 1
ATOM 735 C CA . ALA A 1 89 ? 16.641 0.631 0.709 1.00 97.56 89 ALA A CA 1
ATOM 736 C C . ALA A 1 89 ? 17.891 -0.127 1.181 1.00 97.56 89 ALA A C 1
ATOM 738 O O . ALA A 1 89 ? 18.619 -0.675 0.356 1.00 97.56 89 ALA A O 1
ATOM 739 N N . ALA A 1 90 ? 18.114 -0.214 2.496 1.00 97.94 90 ALA A N 1
ATOM 740 C CA . ALA A 1 90 ? 19.230 -0.963 3.064 1.00 97.94 90 ALA A CA 1
ATOM 741 C C . ALA A 1 90 ? 19.127 -2.463 2.752 1.00 97.94 90 ALA A C 1
ATOM 743 O O . ALA A 1 90 ? 20.104 -3.070 2.322 1.00 97.94 90 ALA A O 1
ATOM 744 N N . THR A 1 91 ? 17.943 -3.061 2.907 1.00 97.88 91 THR A N 1
ATOM 745 C CA . THR A 1 91 ? 17.709 -4.473 2.585 1.00 97.88 91 THR A CA 1
ATOM 746 C C . THR A 1 91 ? 17.933 -4.752 1.102 1.00 97.88 91 THR A C 1
ATOM 748 O O . THR A 1 91 ? 18.671 -5.674 0.766 1.00 97.88 91 THR A O 1
ATOM 751 N N . MET A 1 92 ? 17.355 -3.942 0.210 1.00 96.88 92 MET A N 1
ATOM 752 C CA . MET A 1 92 ? 17.538 -4.108 -1.233 1.00 96.88 92 MET A CA 1
ATOM 753 C C . MET A 1 92 ? 19.005 -3.922 -1.640 1.00 96.88 92 MET A C 1
ATOM 755 O O . MET A 1 92 ? 19.533 -4.706 -2.426 1.00 96.88 92 MET A O 1
ATOM 759 N N . GLY A 1 93 ? 19.690 -2.939 -1.050 1.00 96.38 93 GLY A N 1
ATOM 760 C CA . GLY A 1 93 ? 21.121 -2.726 -1.248 1.00 96.38 93 GLY A CA 1
ATOM 761 C C . GLY A 1 93 ? 21.963 -3.929 -0.814 1.00 96.38 93 GLY A C 1
ATOM 762 O O . GLY A 1 93 ? 22.849 -4.350 -1.551 1.00 96.38 93 GLY A O 1
ATOM 763 N N . LEU A 1 94 ? 21.664 -4.536 0.337 1.00 96.81 94 LEU A N 1
ATOM 764 C CA . LEU A 1 94 ? 22.363 -5.735 0.816 1.00 96.81 94 LEU A CA 1
ATOM 765 C C . LEU A 1 94 ? 22.135 -6.955 -0.083 1.00 96.81 94 LEU A C 1
ATOM 767 O O . LEU A 1 94 ? 23.084 -7.689 -0.364 1.00 96.81 94 LEU A O 1
ATOM 771 N N . ILE A 1 95 ? 20.900 -7.164 -0.550 1.00 94.44 95 ILE A N 1
ATOM 772 C CA . ILE A 1 95 ? 20.577 -8.233 -1.507 1.00 94.44 95 ILE A CA 1
ATOM 773 C C . ILE A 1 95 ? 21.408 -8.048 -2.777 1.00 94.44 95 ILE A C 1
ATOM 775 O O . ILE A 1 95 ? 22.095 -8.976 -3.202 1.00 94.44 95 ILE A O 1
ATOM 779 N N . PHE A 1 96 ? 21.400 -6.839 -3.337 1.00 94.44 96 PHE A N 1
ATOM 780 C CA . PHE A 1 96 ? 22.158 -6.503 -4.536 1.00 94.44 96 PHE A CA 1
ATOM 781 C C . PHE A 1 96 ? 23.665 -6.733 -4.360 1.00 94.44 96 PHE A C 1
ATOM 783 O O . PHE A 1 96 ? 24.287 -7.399 -5.184 1.00 94.44 96 PHE A O 1
ATOM 790 N N . LEU A 1 97 ? 24.253 -6.252 -3.259 1.00 94.56 97 LEU A N 1
ATOM 791 C CA . LEU A 1 97 ? 25.676 -6.449 -2.965 1.00 94.56 97 LEU A CA 1
ATOM 792 C C . LEU A 1 97 ? 26.039 -7.931 -2.833 1.00 94.56 97 LEU A C 1
ATOM 794 O O . LEU A 1 97 ? 27.086 -8.356 -3.315 1.00 94.56 97 LEU A O 1
ATOM 798 N N . THR A 1 98 ? 25.162 -8.727 -2.221 1.00 94.25 98 THR A N 1
ATOM 799 C CA . THR A 1 98 ? 25.359 -10.175 -2.076 1.00 94.25 98 THR A CA 1
ATOM 800 C C . THR A 1 98 ? 25.310 -10.876 -3.437 1.00 94.25 98 THR A C 1
ATOM 802 O O . THR A 1 98 ? 26.151 -11.724 -3.739 1.00 94.25 98 THR A O 1
ATOM 805 N N . GLN A 1 99 ? 24.354 -10.509 -4.293 1.00 92.19 99 GLN A N 1
ATOM 806 C CA . GLN A 1 99 ? 24.237 -11.054 -5.650 1.00 92.19 99 GLN A CA 1
ATOM 807 C C . GLN A 1 99 ? 25.432 -10.678 -6.529 1.00 92.19 99 GLN A C 1
ATOM 809 O O . GLN A 1 99 ? 25.914 -11.519 -7.287 1.00 92.19 99 GLN A O 1
ATOM 814 N N . TRP A 1 100 ? 25.951 -9.458 -6.377 1.00 89.62 100 TRP A N 1
ATOM 815 C CA . TRP A 1 100 ? 27.179 -9.039 -7.044 1.00 89.62 100 TRP A CA 1
ATOM 816 C C . TRP A 1 100 ? 28.368 -9.879 -6.565 1.00 89.62 100 TRP A C 1
ATOM 818 O O . TRP A 1 100 ? 29.054 -10.496 -7.374 1.00 89.62 100 TRP A O 1
ATOM 828 N N . GLN A 1 101 ? 28.604 -9.968 -5.253 1.00 91.00 101 GLN A N 1
ATOM 829 C CA . GLN A 1 101 ? 29.769 -10.687 -4.715 1.00 91.00 101 GLN A CA 1
ATOM 830 C C . GLN A 1 101 ? 29.772 -12.185 -5.039 1.00 91.00 101 GLN A C 1
ATOM 832 O O . GLN A 1 101 ? 30.836 -12.774 -5.205 1.00 91.00 101 GLN A O 1
ATOM 837 N N . THR A 1 102 ? 28.597 -12.804 -5.145 1.00 91.00 102 THR A N 1
ATOM 838 C CA . THR A 1 102 ? 28.457 -14.224 -5.511 1.00 91.00 102 THR A CA 1
ATOM 839 C C . THR A 1 102 ? 28.581 -14.482 -7.014 1.00 91.00 102 THR A C 1
ATOM 841 O O . THR A 1 102 ? 28.501 -15.633 -7.434 1.00 91.00 102 THR A O 1
ATOM 844 N N . GLY A 1 103 ? 28.766 -13.438 -7.831 1.00 83.62 103 GLY A N 1
ATOM 845 C CA . GLY A 1 103 ? 28.839 -13.545 -9.290 1.00 83.62 103 GLY A CA 1
ATOM 846 C C . GLY A 1 103 ? 27.495 -13.855 -9.956 1.00 83.62 103 GLY A C 1
ATOM 847 O O . GLY A 1 103 ? 27.458 -14.147 -11.145 1.00 83.62 103 GLY A O 1
ATOM 848 N N . THR A 1 104 ? 26.387 -13.789 -9.209 1.00 79.44 104 THR A N 1
ATOM 849 C CA . THR A 1 104 ? 25.033 -14.013 -9.747 1.00 79.44 104 THR A CA 1
ATOM 850 C C . THR A 1 104 ? 24.560 -12.820 -10.584 1.00 79.44 104 THR A C 1
ATOM 852 O O . THR A 1 104 ? 23.683 -12.961 -11.432 1.00 79.44 104 THR A O 1
ATOM 855 N N . LEU A 1 105 ? 25.123 -11.634 -10.337 1.00 79.94 105 LEU A N 1
ATOM 856 C CA . LEU A 1 105 ? 24.775 -10.391 -11.015 1.00 79.94 105 LEU A CA 1
ATOM 857 C C . LEU A 1 105 ? 26.056 -9.714 -11.510 1.00 79.94 105 LEU A C 1
ATOM 859 O O . LEU A 1 105 ? 26.932 -9.376 -10.717 1.00 79.94 105 LEU A O 1
ATOM 863 N N . GLU A 1 106 ? 26.153 -9.521 -12.823 1.00 78.62 106 GLU A N 1
ATOM 864 C CA . GLU A 1 106 ? 27.281 -8.862 -13.479 1.00 78.62 106 GLU A CA 1
ATOM 865 C C . GLU A 1 106 ? 26.847 -7.483 -13.992 1.00 78.62 106 GLU A C 1
ATOM 867 O O . GLU A 1 106 ? 25.794 -7.337 -14.619 1.00 78.62 106 GLU A O 1
ATOM 872 N N . ILE A 1 107 ? 27.640 -6.445 -13.710 1.00 78.88 107 ILE A N 1
ATOM 873 C CA . ILE A 1 107 ? 27.381 -5.104 -14.245 1.00 78.88 107 ILE A CA 1
ATOM 874 C C . ILE A 1 107 ? 27.997 -5.000 -15.633 1.00 78.88 107 ILE A C 1
ATOM 876 O O . ILE A 1 107 ? 29.161 -4.640 -15.795 1.00 78.88 107 ILE A O 1
ATOM 880 N N . THR A 1 108 ? 27.191 -5.299 -16.644 1.00 75.19 108 THR A N 1
ATOM 881 C CA . THR A 1 108 ? 27.572 -5.166 -18.050 1.00 75.19 108 THR A CA 1
ATOM 882 C C . THR A 1 108 ? 27.190 -3.772 -18.567 1.00 75.19 108 THR A C 1
ATOM 884 O O . THR A 1 108 ? 26.058 -3.558 -19.012 1.00 75.19 108 THR A O 1
ATOM 887 N N . GLY A 1 109 ? 28.124 -2.820 -18.479 1.00 72.19 109 GLY A N 1
ATOM 888 C CA . GLY A 1 109 ? 28.003 -1.477 -19.066 1.00 72.19 109 GLY A CA 1
ATOM 889 C C . GLY A 1 109 ? 26.872 -0.611 -18.498 1.00 72.19 109 GLY A C 1
ATOM 890 O O . GLY A 1 109 ? 26.305 -0.887 -17.437 1.00 72.19 109 GLY A O 1
ATOM 891 N N . TYR A 1 110 ? 26.547 0.467 -19.211 1.00 74.50 110 TYR A N 1
ATOM 892 C CA . TYR A 1 110 ? 25.454 1.359 -18.830 1.00 74.50 110 TYR A CA 1
ATOM 893 C C . TYR A 1 110 ? 24.125 0.953 -19.477 1.00 74.50 110 TYR A C 1
ATOM 895 O O . TYR A 1 110 ? 24.074 0.472 -20.605 1.00 74.50 110 TYR A O 1
ATOM 903 N N . GLY A 1 111 ? 23.006 1.197 -18.787 1.00 64.75 111 GLY A N 1
ATOM 904 C CA . GLY A 1 111 ? 21.670 0.808 -19.264 1.00 64.75 111 GLY A CA 1
ATOM 905 C C . GLY A 1 111 ? 21.249 1.416 -20.612 1.00 64.75 111 GLY A C 1
ATOM 906 O O . GLY A 1 111 ? 20.344 0.879 -21.240 1.00 64.75 111 GLY A O 1
ATOM 907 N N . TRP A 1 112 ? 21.905 2.493 -21.064 1.00 70.00 112 TRP A N 1
ATOM 908 C CA . TRP A 1 112 ? 21.694 3.130 -22.373 1.00 70.00 112 TRP A CA 1
ATOM 909 C C . TRP A 1 112 ? 22.610 2.596 -23.486 1.00 70.00 112 TRP A C 1
ATOM 911 O O . TRP A 1 112 ? 22.375 2.885 -24.653 1.00 70.00 112 TRP A O 1
ATOM 921 N N . GLU A 1 113 ? 23.654 1.837 -23.142 1.00 65.31 113 GLU A N 1
ATOM 922 C CA . GLU A 1 113 ? 24.523 1.130 -24.101 1.00 65.31 113 GLU A CA 1
ATOM 923 C C . GLU A 1 113 ? 23.941 -0.228 -24.493 1.00 65.31 113 GLU A C 1
ATOM 925 O O . GLU A 1 113 ? 24.423 -0.891 -25.412 1.00 65.31 113 GLU A O 1
ATOM 930 N N . ARG A 1 114 ? 22.864 -0.637 -23.817 1.00 58.88 114 ARG A N 1
ATOM 931 C CA . ARG A 1 114 ? 22.028 -1.739 -24.258 1.00 58.88 114 ARG A CA 1
ATOM 932 C C . ARG A 1 114 ? 21.390 -1.312 -25.573 1.00 58.88 114 ARG A C 1
ATOM 934 O O . ARG A 1 114 ? 20.441 -0.528 -25.590 1.00 58.88 114 ARG A O 1
ATOM 941 N N . SER A 1 115 ? 21.897 -1.861 -26.676 1.00 56.81 115 SER A N 1
ATOM 942 C CA . SER A 1 115 ? 21.055 -2.091 -27.849 1.00 56.81 115 SER A CA 1
ATOM 943 C C . SER A 1 115 ? 19.759 -2.683 -27.305 1.00 56.81 115 SER A C 1
ATOM 945 O O . SER A 1 115 ? 19.833 -3.587 -26.472 1.00 56.81 115 SER A O 1
ATOM 947 N N . PHE A 1 116 ? 18.602 -2.126 -27.662 1.00 55.62 116 PHE A N 1
ATOM 948 C CA . PHE A 1 116 ? 17.304 -2.724 -27.352 1.00 55.62 116 PHE A CA 1
ATOM 949 C C . PHE A 1 116 ? 17.258 -4.105 -28.029 1.00 55.62 116 PHE A C 1
ATOM 951 O O . PHE A 1 116 ? 16.667 -4.271 -29.092 1.00 55.62 116 PHE A O 1
ATOM 958 N N . GLU A 1 117 ? 17.950 -5.092 -27.468 1.00 50.31 117 GLU A N 1
ATOM 959 C CA . GLU A 1 117 ? 17.778 -6.474 -27.838 1.00 50.31 117 GLU A CA 1
ATOM 960 C C . GLU A 1 117 ? 16.393 -6.850 -27.347 1.00 50.31 117 GLU A C 1
ATOM 962 O O . GLU A 1 117 ? 16.069 -6.777 -26.158 1.00 50.31 117 GLU A O 1
ATOM 967 N N . GLN A 1 118 ? 15.558 -7.179 -28.323 1.00 55.72 118 GLN A N 1
ATOM 968 C CA . GLN A 1 118 ? 14.284 -7.847 -28.163 1.00 55.72 118 GLN A CA 1
ATOM 969 C C . GLN A 1 118 ? 14.498 -9.189 -27.441 1.00 55.72 118 GLN A C 1
ATOM 971 O O . GLN A 1 118 ? 14.492 -10.243 -28.056 1.00 55.72 118 GLN A O 1
ATOM 976 N N . GLY A 1 119 ? 14.686 -9.173 -26.126 1.00 52.09 119 GLY A N 1
ATOM 977 C CA . GLY A 1 119 ? 14.163 -10.222 -25.259 1.00 52.09 119 GLY A CA 1
ATOM 978 C C . GLY A 1 119 ? 12.877 -9.635 -24.696 1.00 52.09 119 GLY A C 1
ATOM 979 O O . GLY A 1 119 ? 12.937 -8.626 -24.002 1.00 52.09 119 GLY A O 1
ATOM 980 N N . TRP A 1 120 ? 11.673 -10.107 -24.996 1.00 43.97 120 TRP A N 1
ATOM 981 C CA . TRP A 1 120 ? 11.233 -11.489 -25.110 1.00 43.97 120 TRP A CA 1
ATOM 982 C C . TRP A 1 120 ? 10.171 -11.625 -26.215 1.00 43.97 120 TRP A C 1
ATOM 984 O O . TRP A 1 120 ? 9.057 -11.130 -26.041 1.00 43.97 120 TRP A O 1
ATOM 994 N N . LEU A 1 121 ? 10.511 -12.321 -27.303 1.00 37.19 121 LEU A N 1
ATOM 995 C CA . LEU A 1 121 ? 9.637 -13.215 -28.076 1.00 37.19 121 LEU A CA 1
ATOM 996 C C . LEU A 1 121 ? 10.498 -14.352 -28.631 1.00 37.19 121 LEU A C 1
ATOM 998 O O . LEU A 1 121 ? 11.597 -14.041 -29.138 1.00 37.19 121 LEU A O 1
#

pLDDT: mean 85.07, std 13.43, range [37.19, 98.06]